Protein AF-A0A7V4T8D0-F1 (afdb_monomer_lite)

Secondary structure (DSSP, 8-state):
--HHHHHHHHHTT---SS----S---TTS-TTSHHHHHHHHHS-TT-----S-BTTTBTT--EEEEEETTEEEEEE--TT-

pLDDT: mean 82.43, std 11.73, range [53.03, 96.88]

Sequence (81 aa):
MTSRERLLAAMRFERVDRVPVAPFGLGRLDPTSEIARLLIGKTDPFICSGVPGDPFFGSNCPTEVFTEGDTTTIVRRTPAG

Radius of gyration: 16.68 Å; chains: 1; bounding box: 40×36×28 Å

Foldseek 3Di:
DDLVVQVVCVVVVHDDPDDRDQPDDPVPDDCPDPVVVCCVVPDDSVDDPDDCQDPPCGVNFDWDWDDDPPDIDIDTDDPVD

Structure (mmCIF, N/CA/C/O backbone):
data_AF-A0A7V4T8D0-F1
#
_entry.id   AF-A0A7V4T8D0-F1
#
loop_
_atom_site.group_PDB
_atom_site.id
_atom_site.type_symbol
_atom_site.label_atom_id
_atom_site.label_alt_id
_atom_site.label_comp_id
_atom_site.label_asym_id
_atom_site.label_entity_id
_atom_site.label_seq_id
_atom_site.pdbx_PDB_ins_code
_atom_site.Cartn_x
_atom_site.Cartn_y
_atom_site.Cartn_z
_atom_site.occupancy
_atom_site.B_iso_or_equiv
_atom_site.auth_seq_id
_atom_site.auth_comp_id
_atom_site.auth_asym_id
_atom_site.auth_atom_id
_atom_site.pdbx_PDB_model_num
ATOM 1 N N . MET A 1 1 ? -15.185 0.767 12.944 1.00 87.06 1 MET A N 1
ATOM 2 C CA . MET A 1 1 ? -13.839 0.199 12.711 1.00 87.06 1 MET A CA 1
ATOM 3 C C . MET A 1 1 ? -12.858 1.280 12.264 1.00 87.06 1 MET A C 1
ATOM 5 O O . MET A 1 1 ? -13.251 2.204 11.551 1.00 87.06 1 MET A O 1
ATOM 9 N N . THR A 1 2 ? -11.584 1.174 12.629 1.00 91.44 2 THR A N 1
ATOM 10 C CA . THR A 1 2 ? -10.481 1.956 12.037 1.00 91.44 2 THR A CA 1
ATOM 11 C C . THR A 1 2 ? -10.123 1.430 10.638 1.00 91.44 2 THR A C 1
ATOM 13 O O . THR A 1 2 ? -10.573 0.359 10.225 1.00 91.44 2 THR A O 1
ATOM 16 N N . SER A 1 3 ? -9.354 2.183 9.841 1.00 87.25 3 SER A N 1
ATOM 17 C CA . SER A 1 3 ? -8.894 1.708 8.519 1.00 87.25 3 SER A CA 1
ATOM 18 C C . SER A 1 3 ? -8.043 0.439 8.636 1.00 87.25 3 SER A C 1
ATOM 20 O O . SER A 1 3 ? -8.222 -0.499 7.861 1.00 87.25 3 SER A O 1
ATOM 22 N N . ARG A 1 4 ? -7.187 0.377 9.664 1.00 88.19 4 ARG A N 1
ATOM 23 C CA . ARG A 1 4 ? -6.352 -0.789 9.968 1.00 88.19 4 ARG A CA 1
ATOM 24 C C . ARG A 1 4 ? -7.184 -2.020 10.325 1.00 88.19 4 ARG A C 1
ATOM 26 O O . ARG A 1 4 ? -6.949 -3.089 9.771 1.00 88.19 4 ARG A O 1
ATOM 33 N N . GLU A 1 5 ? -8.177 -1.868 11.202 1.00 92.62 5 GLU A N 1
ATOM 34 C CA . GLU A 1 5 ? -9.091 -2.961 11.570 1.00 92.62 5 GLU A CA 1
ATOM 35 C C . GLU A 1 5 ? -9.807 -3.553 10.356 1.00 92.62 5 GLU A C 1
ATOM 37 O O . GLU A 1 5 ? -9.911 -4.772 10.254 1.00 92.62 5 GLU A O 1
ATOM 42 N N . ARG A 1 6 ? -10.254 -2.715 9.408 1.00 94.00 6 ARG A N 1
ATOM 43 C CA . ARG A 1 6 ? -10.912 -3.198 8.180 1.00 94.00 6 ARG A CA 1
ATOM 44 C C . ARG A 1 6 ? -9.995 -4.042 7.314 1.00 94.00 6 ARG A C 1
ATOM 46 O O . ARG A 1 6 ? -10.428 -5.086 6.844 1.00 94.00 6 ARG A O 1
ATOM 53 N N . LEU A 1 7 ? -8.757 -3.598 7.099 1.00 89.44 7 LEU A N 1
ATOM 54 C CA . LEU A 1 7 ? -7.787 -4.351 6.301 1.00 89.44 7 LEU A CA 1
ATOM 55 C C . LEU A 1 7 ? -7.505 -5.718 6.931 1.00 89.44 7 LEU A C 1
ATOM 57 O O . LEU A 1 7 ? -7.569 -6.731 6.244 1.00 89.44 7 LEU A O 1
ATOM 61 N N . LEU A 1 8 ? -7.275 -5.750 8.245 1.00 90.62 8 LEU A N 1
ATOM 62 C CA . LEU A 1 8 ? -7.021 -6.990 8.978 1.00 90.62 8 LEU A CA 1
ATOM 63 C C . LEU A 1 8 ? -8.217 -7.952 8.947 1.00 90.62 8 LEU A C 1
ATOM 65 O O . LEU A 1 8 ? -8.028 -9.145 8.728 1.00 90.62 8 LEU A O 1
ATOM 69 N N . ALA A 1 9 ? -9.433 -7.441 9.144 1.00 94.06 9 ALA A N 1
ATOM 70 C CA . ALA A 1 9 ? -10.655 -8.236 9.052 1.00 94.06 9 ALA A CA 1
ATOM 71 C C . ALA A 1 9 ? -10.850 -8.803 7.636 1.00 94.06 9 ALA A C 1
ATOM 73 O O . ALA A 1 9 ? -11.080 -9.999 7.473 1.00 94.06 9 ALA A O 1
ATOM 74 N N . ALA A 1 10 ? -10.663 -7.982 6.598 1.00 91.12 10 ALA A N 1
ATOM 75 C CA . ALA A 1 10 ? -10.794 -8.421 5.211 1.00 91.12 10 ALA A CA 1
ATOM 76 C C . ALA A 1 10 ? -9.761 -9.492 4.819 1.00 91.12 10 ALA A C 1
ATOM 78 O O . ALA A 1 10 ? -10.119 -10.459 4.153 1.00 91.12 10 ALA A O 1
ATOM 79 N N . MET A 1 11 ? -8.507 -9.374 5.276 1.00 86.94 11 MET A N 1
ATOM 80 C CA . MET A 1 11 ? -7.472 -10.403 5.066 1.00 86.94 11 MET A CA 1
ATOM 81 C C . MET A 1 11 ? -7.830 -11.751 5.703 1.00 86.94 11 MET A C 1
ATOM 83 O O . MET A 1 11 ? -7.402 -12.793 5.216 1.00 86.94 11 MET A O 1
ATOM 87 N N . ARG A 1 12 ? -8.610 -11.732 6.790 1.00 92.12 12 ARG A N 1
ATOM 88 C CA . ARG A 1 12 ? -9.126 -12.929 7.469 1.00 92.12 12 ARG A CA 1
ATOM 89 C C . ARG A 1 12 ? -10.499 -13.375 6.958 1.00 92.12 12 ARG A C 1
ATOM 91 O O . ARG A 1 12 ? -11.077 -14.291 7.530 1.00 92.12 12 ARG A O 1
ATOM 98 N N . PHE A 1 13 ? -11.012 -12.756 5.892 1.00 93.12 13 PHE A N 1
ATOM 99 C CA . PHE A 1 13 ? -12.349 -13.009 5.342 1.00 93.12 13 PHE A CA 1
ATOM 100 C C . PHE A 1 13 ? -13.497 -12.746 6.339 1.00 93.12 13 PHE A C 1
ATOM 102 O O . PHE A 1 13 ? -14.564 -13.352 6.260 1.00 93.12 13 PHE A O 1
ATOM 109 N N . GLU A 1 14 ? -13.296 -11.818 7.276 1.00 96.75 14 GLU A N 1
ATOM 110 C CA . GLU A 1 14 ? -14.303 -11.383 8.248 1.00 96.75 14 GLU A CA 1
ATOM 111 C C . GLU A 1 14 ? -15.205 -10.273 7.670 1.00 96.75 14 GLU A C 1
ATOM 113 O O . GLU A 1 14 ? -14.854 -9.571 6.716 1.00 96.75 14 GLU A O 1
ATOM 118 N N . ARG A 1 15 ? -16.386 -10.071 8.275 1.00 96.50 15 ARG A N 1
ATOM 119 C CA . ARG A 1 15 ? -17.315 -9.002 7.876 1.00 96.50 15 ARG A CA 1
ATOM 120 C C . ARG A 1 15 ? -16.740 -7.627 8.223 1.00 96.50 15 ARG A C 1
ATOM 122 O O . ARG A 1 15 ? -16.361 -7.375 9.363 1.00 96.50 15 ARG A O 1
ATOM 129 N N . VAL A 1 16 ? -16.771 -6.716 7.256 1.00 96.88 16 VAL A N 1
ATOM 130 C CA . VAL A 1 16 ? -16.365 -5.314 7.417 1.00 96.88 16 VAL A CA 1
ATOM 131 C C . VAL A 1 16 ? -17.568 -4.380 7.276 1.00 96.88 16 VAL A C 1
ATOM 133 O O . VAL A 1 16 ? -18.532 -4.692 6.578 1.00 96.88 16 VAL A O 1
ATOM 136 N N . ASP A 1 17 ? -17.519 -3.226 7.937 1.00 96.38 17 ASP A N 1
ATOM 137 C CA . ASP A 1 17 ? -18.553 -2.181 7.859 1.00 96.38 17 ASP A CA 1
ATOM 138 C C . ASP A 1 17 ? -18.556 -1.432 6.506 1.00 96.38 17 ASP A C 1
ATOM 140 O O . ASP A 1 17 ? -19.562 -0.825 6.146 1.00 96.38 17 ASP A O 1
ATOM 144 N N . ARG A 1 18 ? -17.453 -1.488 5.743 1.00 94.00 18 ARG A N 1
ATOM 145 C CA . ARG A 1 18 ? -17.318 -1.010 4.353 1.00 94.00 18 ARG A CA 1
ATOM 146 C C . ARG A 1 18 ? -16.081 -1.606 3.677 1.00 94.00 18 ARG A C 1
ATOM 148 O O . ARG A 1 18 ? -15.173 -2.074 4.364 1.00 94.00 18 ARG A O 1
ATOM 155 N N . VAL A 1 19 ? -16.014 -1.510 2.346 1.00 89.38 19 VAL A N 1
ATOM 156 C CA . VAL A 1 19 ? -14.851 -1.949 1.552 1.00 89.38 19 VAL A CA 1
ATOM 157 C C . VAL A 1 19 ? -13.569 -1.256 2.060 1.00 89.38 19 VAL A C 1
ATOM 159 O O . VAL A 1 19 ? -13.538 -0.022 2.123 1.00 89.38 19 VAL A O 1
ATOM 162 N N . PRO A 1 20 ? -12.526 -2.008 2.465 1.00 86.75 20 PRO A N 1
ATOM 163 C CA . PRO A 1 20 ? -11.258 -1.432 2.900 1.00 86.75 20 PRO A CA 1
ATOM 164 C C . PRO A 1 20 ? -10.512 -0.792 1.728 1.00 86.75 20 PRO A C 1
ATOM 166 O O . PRO A 1 20 ? -10.515 -1.309 0.615 1.00 86.75 20 PRO A O 1
ATOM 169 N N . VAL A 1 21 ? -9.817 0.307 2.010 1.00 82.00 21 VAL A N 1
ATOM 170 C CA . VAL A 1 21 ? -8.903 0.963 1.069 1.00 82.00 21 VAL A CA 1
ATOM 171 C C . VAL A 1 21 ? -7.502 0.874 1.660 1.00 82.00 21 VAL A C 1
ATOM 173 O O . VAL A 1 21 ? -7.284 1.310 2.792 1.00 82.00 21 VAL A O 1
ATOM 176 N N . ALA A 1 22 ? -6.574 0.270 0.920 1.00 77.94 22 ALA A N 1
ATOM 177 C CA . ALA A 1 22 ? -5.163 0.230 1.284 1.00 77.94 22 ALA A CA 1
ATOM 178 C C . ALA A 1 22 ? -4.457 1.521 0.827 1.00 77.94 22 ALA A C 1
ATOM 180 O O . ALA A 1 22 ? -4.847 2.092 -0.193 1.00 77.94 22 ALA A O 1
ATOM 181 N N . PRO A 1 23 ? -3.413 1.979 1.542 1.00 69.25 23 PRO A N 1
ATOM 182 C CA . PRO A 1 23 ? -2.614 3.130 1.112 1.00 69.25 23 PRO A CA 1
ATOM 183 C C . PRO A 1 23 ? -1.818 2.850 -0.174 1.00 69.25 23 PRO A C 1
ATOM 185 O O . PRO A 1 23 ? -1.435 3.783 -0.874 1.00 69.25 23 PRO A O 1
ATOM 188 N N . PHE A 1 24 ? -1.595 1.574 -0.497 1.00 79.56 24 PHE A N 1
ATOM 189 C CA . PHE A 1 24 ? -0.867 1.124 -1.679 1.00 79.56 24 PHE A CA 1
ATOM 190 C C . PHE A 1 24 ? -1.786 0.309 -2.590 1.00 79.56 24 PHE A C 1
ATOM 192 O O . PHE A 1 24 ? -2.556 -0.530 -2.123 1.00 79.56 24 PHE A O 1
ATOM 199 N N . GLY A 1 25 ? -1.692 0.557 -3.895 1.00 81.62 25 GLY A N 1
ATOM 200 C CA . GLY A 1 25 ? -2.360 -0.229 -4.930 1.00 81.62 25 GLY A CA 1
ATOM 201 C C . GLY A 1 25 ? -1.368 -1.059 -5.742 1.00 81.62 25 GLY A C 1
ATOM 202 O O . GLY A 1 25 ? -0.162 -1.012 -5.521 1.00 81.62 25 GLY A O 1
ATOM 203 N N . LEU A 1 26 ? -1.874 -1.777 -6.743 1.00 87.00 26 LEU A N 1
ATOM 204 C CA . LEU A 1 26 ? -1.059 -2.604 -7.642 1.00 87.00 26 LEU A CA 1
ATOM 205 C C . LEU A 1 26 ? -0.350 -1.802 -8.752 1.00 87.00 26 LEU A C 1
ATOM 207 O O . LEU A 1 26 ? 0.365 -2.369 -9.578 1.00 87.00 26 LEU A O 1
ATOM 211 N N . GLY A 1 27 ? -0.540 -0.480 -8.795 1.00 85.50 27 GLY A N 1
ATOM 212 C CA . GLY A 1 27 ? 0.005 0.376 -9.845 1.00 85.50 27 GLY A CA 1
ATOM 213 C C . GLY A 1 27 ? -0.516 -0.036 -11.223 1.00 85.50 27 GLY A C 1
ATOM 214 O O . GLY A 1 27 ? -1.709 0.068 -11.488 1.00 85.50 27 GLY A O 1
ATOM 215 N N . ARG A 1 28 ? 0.389 -0.494 -12.098 1.00 88.25 28 ARG A N 1
ATOM 216 C CA . ARG A 1 28 ? 0.069 -0.980 -13.455 1.00 88.25 28 ARG A CA 1
ATOM 217 C C . ARG A 1 28 ? -0.016 -2.507 -13.566 1.00 88.25 28 ARG A C 1
ATOM 219 O O . ARG A 1 28 ? -0.140 -3.014 -14.676 1.00 88.25 28 ARG A O 1
ATOM 226 N N . LEU A 1 29 ? 0.104 -3.242 -12.460 1.00 91.69 29 LEU A N 1
ATOM 227 C CA . LEU A 1 29 ? 0.002 -4.700 -12.496 1.00 91.69 29 LEU A CA 1
ATOM 228 C C . LEU A 1 29 ? -1.455 -5.129 -12.696 1.00 91.69 29 LEU A C 1
ATOM 230 O O . LEU A 1 29 ? -2.360 -4.582 -12.066 1.00 91.69 29 LEU A O 1
ATOM 234 N N . ASP A 1 30 ? -1.663 -6.144 -13.535 1.00 94.38 30 ASP A N 1
ATOM 235 C CA . ASP A 1 30 ? -2.948 -6.836 -13.650 1.00 94.38 30 ASP A CA 1
ATOM 236 C C . ASP A 1 30 ? -3.268 -7.532 -12.310 1.00 94.38 30 ASP A C 1
ATOM 238 O O . ASP A 1 30 ? -2.471 -8.373 -11.873 1.00 94.38 30 ASP A O 1
ATOM 242 N N . PRO A 1 31 ? -4.410 -7.232 -11.658 1.00 91.06 31 PRO A N 1
ATOM 243 C CA . PRO A 1 31 ? -4.802 -7.843 -10.387 1.00 91.06 31 PRO A CA 1
ATOM 244 C C . PRO A 1 31 ? -4.899 -9.371 -10.400 1.00 91.06 31 PRO A C 1
ATOM 246 O O . PRO A 1 31 ? -4.805 -9.993 -9.344 1.00 91.06 31 PRO A O 1
ATOM 249 N N . THR A 1 32 ? -5.092 -9.974 -11.573 1.00 95.06 32 THR A N 1
ATOM 250 C CA . THR A 1 32 ? -5.235 -11.427 -11.738 1.00 95.06 32 THR A CA 1
ATOM 251 C C . THR A 1 32 ? -3.915 -12.134 -12.050 1.00 95.06 32 THR A C 1
ATOM 253 O O . THR A 1 32 ? -3.851 -13.363 -12.041 1.00 95.06 32 THR A O 1
ATOM 256 N N . SER A 1 33 ? -2.843 -11.373 -12.289 1.00 96.50 33 SER A N 1
ATOM 257 C CA . SER A 1 33 ? -1.532 -11.920 -12.631 1.00 96.50 33 SER A CA 1
ATOM 258 C C . SER A 1 33 ? -0.827 -12.579 -11.442 1.00 96.50 33 SER A C 1
ATOM 260 O O . SER A 1 33 ? -0.997 -12.202 -10.278 1.00 96.50 33 SER A O 1
ATOM 262 N N . GLU A 1 34 ? 0.059 -13.532 -11.739 1.00 96.81 34 GLU A N 1
ATOM 263 C CA . GLU A 1 34 ? 0.894 -14.184 -10.724 1.00 96.81 34 GLU A CA 1
ATOM 264 C C . GLU A 1 34 ? 1.778 -13.181 -9.965 1.00 96.81 34 GLU A C 1
ATOM 266 O O . GLU A 1 34 ? 1.918 -13.282 -8.745 1.00 96.81 34 GLU A O 1
ATOM 271 N N . ILE A 1 35 ? 2.321 -12.173 -10.654 1.00 95.06 35 ILE A N 1
ATOM 272 C CA . ILE A 1 35 ? 3.164 -11.146 -10.031 1.00 95.06 35 ILE A CA 1
ATOM 273 C C . ILE A 1 35 ? 2.385 -10.290 -9.024 1.00 95.06 35 ILE A C 1
ATOM 275 O O . ILE A 1 35 ? 2.907 -9.999 -7.948 1.00 95.06 35 ILE A O 1
ATOM 279 N N . ALA A 1 36 ? 1.123 -9.947 -9.309 1.00 91.69 36 ALA A N 1
ATOM 280 C CA . ALA A 1 36 ? 0.266 -9.252 -8.351 1.00 91.69 36 ALA A CA 1
ATOM 281 C C . ALA A 1 36 ? 0.001 -10.122 -7.116 1.00 91.69 36 ALA A C 1
ATOM 283 O O . ALA A 1 36 ? 0.104 -9.647 -5.983 1.00 91.69 36 ALA A O 1
ATOM 284 N N . ARG A 1 37 ? -0.256 -11.422 -7.320 1.00 91.00 37 ARG A N 1
ATOM 285 C CA . ARG A 1 37 ? -0.439 -12.382 -6.222 1.00 91.00 37 ARG A CA 1
ATOM 286 C C . ARG A 1 37 ? 0.810 -12.493 -5.344 1.00 91.00 37 ARG A C 1
ATOM 288 O O . ARG A 1 37 ? 0.693 -12.525 -4.120 1.00 91.00 37 ARG A O 1
ATOM 295 N N . LEU A 1 38 ? 1.996 -12.536 -5.954 1.00 92.56 38 LEU A N 1
ATOM 296 C CA . LEU A 1 38 ? 3.273 -12.555 -5.239 1.00 92.56 38 LEU A CA 1
ATOM 297 C C . LEU A 1 38 ? 3.498 -11.261 -4.456 1.00 92.56 38 LEU A C 1
ATOM 299 O O . LEU A 1 38 ? 3.852 -11.339 -3.283 1.00 92.56 38 LEU A O 1
ATOM 303 N N . LEU A 1 39 ? 3.246 -10.095 -5.058 1.00 89.62 39 LEU A N 1
ATOM 304 C CA . LEU A 1 39 ? 3.381 -8.803 -4.383 1.00 89.62 39 LEU A CA 1
ATOM 305 C C . LEU A 1 39 ? 2.508 -8.751 -3.122 1.00 89.62 39 LEU A C 1
ATOM 307 O 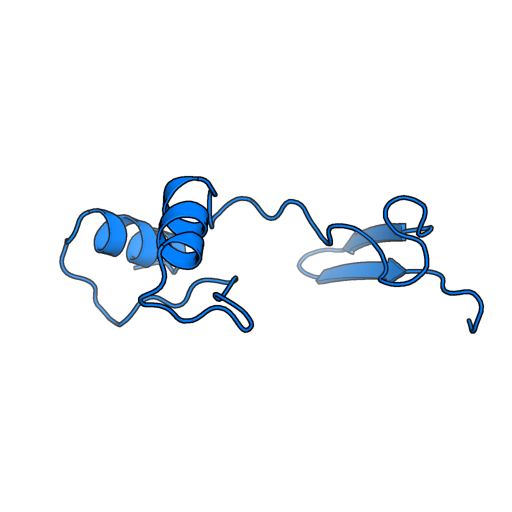O . LEU A 1 39 ? 3.016 -8.471 -2.038 1.00 89.62 39 LEU A O 1
ATOM 311 N N . ILE A 1 40 ? 1.224 -9.102 -3.240 1.00 87.00 40 ILE A N 1
ATOM 312 C CA . ILE A 1 40 ? 0.281 -9.112 -2.111 1.00 87.00 40 ILE A CA 1
ATOM 313 C C . ILE A 1 40 ? 0.724 -10.110 -1.033 1.00 87.00 40 ILE A C 1
ATOM 315 O O . ILE A 1 40 ? 0.676 -9.801 0.151 1.00 87.00 40 ILE A O 1
ATOM 319 N N . GLY A 1 41 ? 1.164 -11.309 -1.426 1.00 87.88 41 GLY A N 1
ATOM 320 C CA . GLY A 1 41 ? 1.529 -12.370 -0.483 1.00 87.88 41 GLY A CA 1
ATOM 321 C C . GLY A 1 41 ? 2.907 -12.220 0.169 1.00 87.88 41 GLY A C 1
ATOM 322 O O . GLY A 1 41 ? 3.210 -12.956 1.107 1.00 87.88 41 GLY A O 1
ATOM 323 N N . LYS A 1 42 ? 3.765 -11.328 -0.340 1.00 88.62 42 LYS A N 1
ATOM 324 C CA . LYS A 1 42 ? 5.150 -11.150 0.133 1.00 88.62 42 LYS A CA 1
ATOM 325 C C . LYS A 1 42 ? 5.420 -9.790 0.769 1.00 88.62 42 LYS A C 1
ATOM 327 O O . LYS A 1 42 ? 6.492 -9.621 1.342 1.00 88.62 42 LYS A O 1
ATOM 332 N N . THR A 1 43 ? 4.493 -8.841 0.672 1.00 86.25 43 THR A N 1
ATOM 333 C CA . THR A 1 43 ? 4.654 -7.498 1.243 1.00 86.25 43 THR A CA 1
ATOM 334 C C . 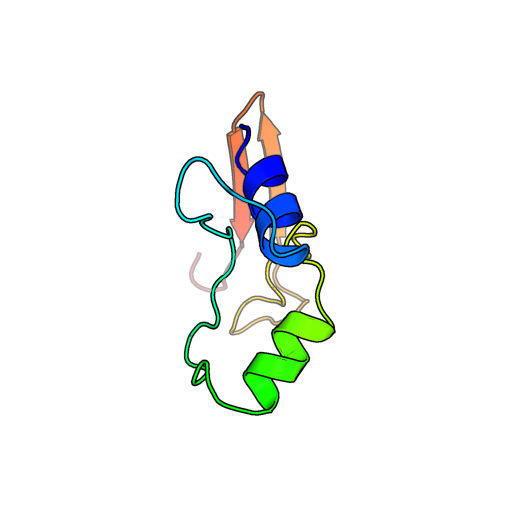THR A 1 43 ? 3.677 -7.257 2.388 1.00 86.25 43 THR A C 1
ATOM 336 O O . THR A 1 43 ? 2.585 -7.822 2.418 1.00 86.25 43 THR A O 1
ATOM 339 N N . ASP A 1 44 ? 4.084 -6.424 3.347 1.00 85.25 44 ASP A N 1
ATOM 340 C CA . ASP A 1 44 ? 3.215 -5.964 4.429 1.00 85.25 44 ASP A CA 1
ATOM 341 C C . ASP A 1 44 ? 2.620 -4.596 4.044 1.00 85.25 44 ASP A C 1
ATOM 343 O O . ASP A 1 44 ? 3.360 -3.611 3.972 1.00 85.25 44 ASP A O 1
ATOM 347 N N . PRO A 1 45 ? 1.299 -4.489 3.808 1.00 80.94 45 PRO A N 1
ATOM 348 C CA . PRO A 1 45 ? 0.673 -3.236 3.389 1.00 80.94 45 PRO A CA 1
ATOM 349 C C . PRO A 1 45 ? 0.581 -2.186 4.508 1.00 80.94 45 PRO A C 1
ATOM 351 O O . PRO A 1 45 ? 0.147 -1.063 4.246 1.00 80.94 45 PRO A O 1
ATOM 354 N N . PHE A 1 46 ? 0.954 -2.524 5.746 1.00 83.19 46 PHE A N 1
ATOM 355 C CA . PHE A 1 46 ? 1.049 -1.583 6.863 1.00 83.19 46 PHE A CA 1
ATOM 356 C C . PHE A 1 46 ? 2.439 -0.959 6.997 1.00 83.19 46 PHE A C 1
ATOM 358 O O . PHE A 1 46 ? 2.577 0.058 7.679 1.00 83.19 46 PHE A O 1
ATOM 365 N N . ILE A 1 47 ? 3.458 -1.534 6.354 1.00 80.56 47 ILE A N 1
ATOM 366 C CA . ILE A 1 47 ? 4.828 -1.029 6.402 1.00 80.56 47 ILE A CA 1
ATOM 367 C C . ILE A 1 47 ? 5.095 -0.223 5.134 1.00 80.56 47 ILE A C 1
ATOM 369 O O . ILE A 1 47 ? 5.278 -0.763 4.046 1.00 80.56 47 ILE A O 1
ATOM 373 N N . CYS A 1 48 ? 5.155 1.099 5.280 1.00 74.75 48 CYS A N 1
ATOM 374 C CA . CYS A 1 48 ? 5.679 1.958 4.229 1.00 74.75 48 CYS A CA 1
ATOM 375 C C . CYS A 1 48 ? 7.209 1.922 4.286 1.00 74.75 48 CYS A C 1
ATOM 377 O O . CYS A 1 48 ? 7.805 2.516 5.181 1.00 74.75 48 CYS A O 1
ATOM 379 N N . SER A 1 49 ? 7.856 1.269 3.320 1.00 69.00 49 SER A N 1
ATOM 380 C CA . SER A 1 49 ? 9.319 1.328 3.174 1.00 69.00 49 SER A CA 1
ATOM 381 C C . SER A 1 49 ? 9.816 2.657 2.584 1.00 69.00 49 SER A C 1
ATOM 383 O O . SER A 1 49 ? 11.005 2.805 2.322 1.00 69.00 49 SER A O 1
ATOM 385 N N . GLY A 1 50 ? 8.918 3.618 2.339 1.00 65.94 50 GLY A N 1
ATOM 386 C CA . GLY A 1 50 ? 9.218 4.851 1.619 1.00 65.94 50 GLY A CA 1
ATOM 387 C C . GLY A 1 50 ? 9.291 4.647 0.103 1.00 65.94 50 GLY A C 1
ATOM 388 O O . GLY A 1 50 ? 8.870 3.623 -0.435 1.00 65.94 50 GLY A O 1
ATOM 389 N N . VAL A 1 51 ? 9.801 5.656 -0.603 1.00 58.62 51 VAL A N 1
ATOM 390 C CA . VAL A 1 51 ? 10.006 5.573 -2.055 1.00 58.62 51 VAL A CA 1
ATOM 391 C C . VAL A 1 51 ? 11.247 4.714 -2.313 1.00 58.62 51 VAL A C 1
ATOM 393 O O . VAL A 1 51 ? 12.274 4.980 -1.693 1.00 58.62 51 VAL A O 1
ATOM 396 N N . PRO A 1 52 ? 11.205 3.732 -3.233 1.00 56.22 52 PRO A N 1
ATOM 397 C CA . PRO A 1 52 ? 12.356 2.871 -3.541 1.00 56.22 52 PRO A CA 1
ATOM 398 C C . PRO A 1 52 ? 13.553 3.620 -4.161 1.00 56.22 52 PRO A C 1
ATOM 400 O O . PRO A 1 52 ? 14.593 3.024 -4.425 1.00 56.22 52 PRO A O 1
ATOM 403 N N . GLY A 1 53 ? 13.416 4.922 -4.389 1.00 55.62 53 GLY A N 1
ATOM 404 C CA . GLY A 1 53 ? 14.413 5.788 -4.990 1.00 55.62 53 GLY A CA 1
ATOM 405 C C . GLY A 1 53 ? 13.766 6.784 -5.941 1.00 55.62 53 GLY A C 1
ATOM 406 O O . GLY A 1 53 ? 12.675 6.554 -6.465 1.00 55.62 53 GLY A O 1
ATOM 407 N N . ASP A 1 54 ? 14.438 7.905 -6.151 1.00 61.62 54 ASP A N 1
ATOM 408 C CA . ASP A 1 54 ? 14.100 8.820 -7.238 1.00 61.62 54 ASP A CA 1
ATOM 409 C C . ASP A 1 54 ? 14.304 8.107 -8.590 1.00 61.62 54 ASP A C 1
ATOM 411 O O . A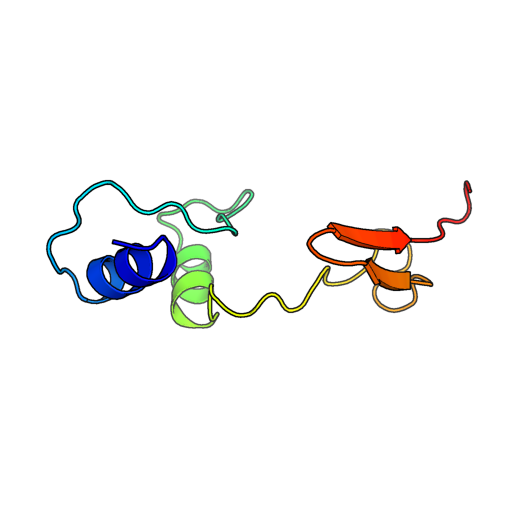SP A 1 5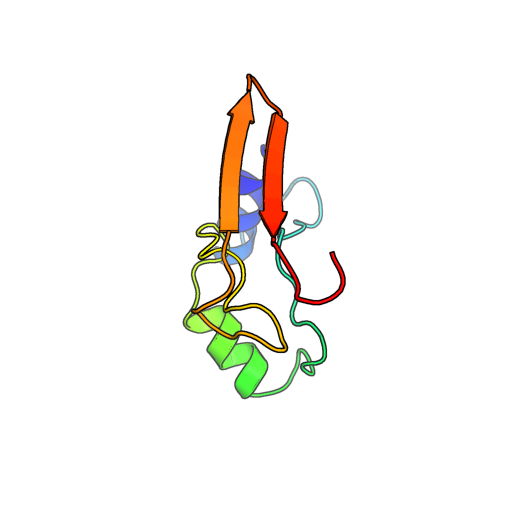4 ? 15.272 7.358 -8.733 1.00 61.62 54 ASP A O 1
ATOM 415 N N . PRO A 1 55 ? 13.427 8.295 -9.591 1.00 57.81 55 PRO A N 1
ATOM 416 C CA . PRO A 1 55 ? 13.548 7.613 -10.882 1.00 57.81 55 PRO A CA 1
ATOM 417 C C . PRO A 1 55 ? 14.845 7.936 -11.648 1.00 57.81 55 PRO A C 1
ATOM 419 O O . PRO A 1 55 ? 15.185 7.199 -12.570 1.00 57.81 55 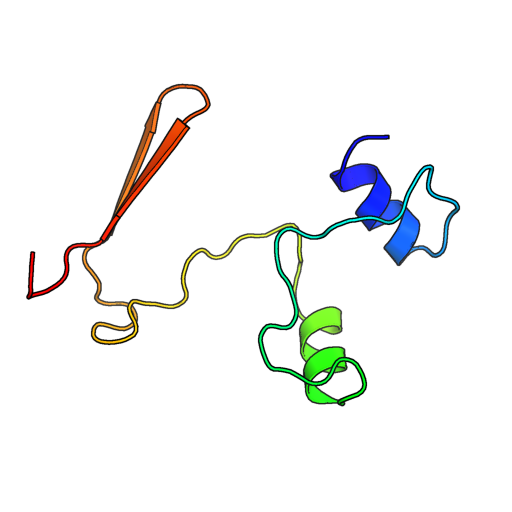PRO A O 1
ATOM 422 N N . PHE A 1 56 ? 15.572 8.994 -11.272 1.00 56.88 56 PHE A N 1
ATOM 423 C CA . PHE A 1 56 ? 16.861 9.383 -11.846 1.00 56.88 56 PHE A CA 1
ATOM 424 C C . PHE A 1 56 ? 18.048 9.108 -10.904 1.00 56.88 56 PHE A C 1
ATOM 426 O O . PHE A 1 56 ? 19.104 8.694 -11.377 1.00 56.88 56 PHE A O 1
ATOM 433 N N . PHE A 1 57 ? 17.895 9.290 -9.586 1.00 60.53 57 PHE A N 1
ATOM 434 C CA . PHE A 1 57 ? 18.973 9.103 -8.593 1.00 60.53 57 PHE A CA 1
ATOM 435 C C . PHE A 1 57 ? 18.961 7.752 -7.876 1.00 60.53 57 PHE A C 1
ATOM 437 O O . PHE A 1 57 ? 19.894 7.443 -7.131 1.00 60.53 57 PHE A O 1
ATOM 444 N N . GLY A 1 58 ? 17.923 6.939 -8.066 1.00 67.38 58 GLY A N 1
ATOM 445 C CA . GLY A 1 58 ? 17.726 5.711 -7.306 1.00 67.38 58 GLY A CA 1
ATOM 446 C C . GLY A 1 58 ? 17.790 5.979 -5.800 1.00 67.38 58 GLY A C 1
ATOM 447 O O . GLY A 1 58 ? 17.237 6.964 -5.301 1.00 67.38 58 GLY A O 1
ATOM 448 N N . SER A 1 59 ? 18.509 5.126 -5.072 1.00 64.75 59 SER A N 1
ATOM 449 C CA . SER A 1 59 ? 18.734 5.263 -3.627 1.00 64.75 59 SER A CA 1
ATOM 450 C C . SER A 1 59 ? 19.611 6.458 -3.229 1.00 64.75 59 SER A C 1
ATOM 452 O O . SER A 1 59 ? 19.679 6.778 -2.048 1.00 64.75 59 SER A O 1
ATOM 454 N N . ASN A 1 60 ? 20.280 7.121 -4.180 1.00 68.75 60 ASN A N 1
ATOM 455 C CA . ASN A 1 60 ? 21.174 8.251 -3.906 1.00 68.75 60 ASN A CA 1
ATOM 456 C C . ASN A 1 60 ? 20.459 9.609 -3.925 1.00 68.75 60 ASN A C 1
ATOM 458 O O . ASN A 1 60 ? 21.125 10.641 -3.882 1.00 68.75 60 ASN A O 1
ATOM 462 N N . CYS A 1 61 ? 19.126 9.638 -4.014 1.00 73.25 61 CYS A N 1
ATOM 463 C CA . CYS A 1 61 ? 18.376 10.890 -3.968 1.00 73.25 61 CYS A CA 1
ATOM 464 C C . CYS A 1 61 ? 18.519 11.549 -2.589 1.00 73.25 61 CYS A C 1
ATOM 466 O O . CYS A 1 61 ? 18.030 10.976 -1.605 1.00 73.25 61 CYS A O 1
ATOM 468 N N . PRO A 1 62 ? 19.130 12.746 -2.487 1.00 76.75 62 PRO A N 1
ATOM 469 C CA . PRO A 1 62 ? 19.199 13.466 -1.225 1.00 76.75 62 PRO A CA 1
ATOM 470 C C . PRO A 1 62 ? 17.775 13.765 -0.749 1.00 76.75 62 PRO A C 1
ATOM 472 O O . PRO A 1 62 ? 17.042 14.535 -1.377 1.00 76.75 62 PRO A O 1
ATOM 475 N N . THR A 1 63 ? 17.379 13.102 0.336 1.00 78.12 63 THR A N 1
ATOM 476 C CA . THR A 1 63 ? 16.022 13.161 0.880 1.00 78.12 63 THR A CA 1
ATOM 477 C C . THR A 1 63 ? 16.079 13.643 2.319 1.00 78.12 63 THR A C 1
ATOM 479 O O . THR A 1 63 ? 16.738 13.032 3.157 1.00 78.12 63 THR A O 1
ATOM 482 N N . GLU A 1 64 ? 15.361 14.722 2.607 1.00 84.69 64 GLU A N 1
ATOM 483 C CA . GLU A 1 64 ? 15.174 15.250 3.955 1.00 84.69 64 GLU A CA 1
ATOM 484 C C . GLU A 1 64 ? 13.726 14.987 4.374 1.00 84.69 64 GLU A C 1
ATOM 486 O O . GLU A 1 64 ? 12.786 15.312 3.644 1.00 84.69 64 GLU A O 1
ATOM 491 N N . VAL A 1 65 ? 13.539 14.364 5.537 1.00 83.50 65 VAL A N 1
ATOM 492 C CA . VAL A 1 65 ? 12.215 14.074 6.095 1.00 83.50 65 VAL A CA 1
ATOM 493 C C . VAL A 1 65 ? 12.104 14.762 7.441 1.00 83.50 65 VAL A C 1
ATOM 495 O O . VAL A 1 65 ? 12.921 14.524 8.328 1.00 83.50 65 VAL A O 1
ATOM 498 N N . PHE A 1 66 ? 11.078 15.588 7.602 1.00 90.94 66 PHE A N 1
ATOM 499 C CA . PHE A 1 66 ? 10.760 16.240 8.866 1.00 90.94 66 PHE A CA 1
ATOM 500 C C . PHE A 1 66 ? 9.269 16.098 9.159 1.00 90.94 66 PHE A C 1
ATOM 502 O O . PHE A 1 66 ? 8.429 16.109 8.258 1.00 90.94 66 PHE A O 1
ATOM 509 N N . THR A 1 67 ? 8.950 15.879 10.434 1.00 89.56 67 THR A N 1
ATOM 510 C CA . THR A 1 67 ? 7.577 15.710 10.918 1.00 89.56 67 THR A CA 1
ATOM 511 C C . THR A 1 67 ? 7.314 16.738 12.005 1.00 89.56 67 THR A C 1
ATOM 513 O O . THR A 1 67 ? 8.022 16.768 13.009 1.00 89.56 67 THR A O 1
ATOM 516 N N . GLU A 1 68 ? 6.296 17.565 11.796 1.00 91.19 68 GLU A N 1
ATOM 517 C CA . GLU A 1 68 ? 5.843 18.600 12.722 1.00 91.19 68 GLU A CA 1
ATOM 518 C C . GLU A 1 68 ? 4.365 18.346 13.038 1.00 91.19 68 GLU A C 1
ATOM 520 O O . GLU A 1 68 ? 3.494 18.506 12.183 1.00 91.19 68 GLU A O 1
ATOM 525 N N . GLY A 1 69 ? 4.077 17.898 14.263 1.00 91.25 69 GLY A N 1
ATOM 526 C CA . GLY A 1 69 ? 2.720 17.515 14.658 1.00 91.25 69 GLY A CA 1
ATOM 527 C C . GLY A 1 69 ? 2.183 16.340 13.833 1.00 91.25 69 GLY A C 1
ATOM 528 O O . GLY A 1 69 ? 2.733 15.241 13.883 1.00 91.25 69 GLY A O 1
ATOM 529 N N . ASP A 1 70 ? 1.097 16.574 13.098 1.00 86.94 70 ASP A N 1
ATOM 530 C CA . ASP A 1 70 ? 0.437 15.619 12.198 1.00 86.94 70 ASP A CA 1
ATOM 531 C C . ASP A 1 70 ? 0.888 15.744 10.732 1.00 86.94 70 ASP A C 1
ATOM 533 O O . ASP A 1 70 ? 0.406 15.013 9.863 1.00 86.94 70 ASP A O 1
ATOM 537 N N . THR A 1 71 ? 1.825 16.650 10.450 1.00 76.19 71 THR A N 1
ATOM 538 C CA . THR A 1 71 ? 2.305 16.929 9.099 1.00 76.19 71 THR A CA 1
ATOM 539 C C . THR A 1 71 ? 3.690 16.329 8.888 1.00 76.19 71 THR A C 1
ATOM 541 O O . THR A 1 71 ? 4.641 16.643 9.602 1.00 76.19 71 THR A O 1
ATOM 544 N N . THR A 1 72 ? 3.825 15.486 7.862 1.00 82.44 72 THR A N 1
ATOM 545 C CA . THR A 1 72 ? 5.119 14.973 7.393 1.00 82.44 72 THR A CA 1
ATOM 546 C C . THR A 1 72 ? 5.474 15.619 6.062 1.00 82.44 72 THR A C 1
ATOM 548 O O . THR A 1 72 ? 4.760 15.451 5.072 1.00 82.44 72 THR A O 1
ATOM 551 N N . THR A 1 73 ? 6.616 16.299 6.023 1.00 86.88 73 THR A N 1
ATOM 552 C CA . THR A 1 73 ? 7.176 16.880 4.802 1.00 86.88 73 THR A CA 1
ATOM 553 C C . THR A 1 73 ? 8.371 16.053 4.346 1.00 86.88 73 THR A C 1
ATOM 555 O O . THR A 1 73 ? 9.262 15.726 5.132 1.00 86.88 73 THR A O 1
ATOM 558 N N . ILE A 1 74 ? 8.385 15.708 3.058 1.00 82.31 74 ILE A N 1
ATOM 559 C CA . ILE A 1 74 ? 9.471 14.964 2.416 1.00 82.31 74 ILE A CA 1
ATOM 560 C C . ILE A 1 74 ? 10.032 15.841 1.299 1.00 82.31 74 ILE A C 1
ATOM 562 O O . ILE A 1 74 ? 9.372 16.034 0.277 1.00 82.31 74 ILE A O 1
ATOM 566 N N . VAL A 1 75 ? 11.246 16.355 1.482 1.00 84.44 75 VAL A N 1
ATOM 567 C CA . VAL A 1 75 ? 11.962 17.141 0.472 1.00 84.44 75 VAL A CA 1
ATOM 568 C C . VAL A 1 75 ? 12.910 16.215 -0.274 1.00 84.44 75 VAL A C 1
ATOM 570 O O . VAL A 1 75 ? 13.804 15.619 0.322 1.00 84.44 75 VAL A O 1
ATOM 573 N N . ARG A 1 76 ? 12.715 16.096 -1.588 1.00 77.00 76 ARG A N 1
ATOM 574 C CA . ARG A 1 76 ? 13.618 15.371 -2.490 1.00 77.00 76 ARG A CA 1
ATOM 575 C C . ARG A 1 76 ? 14.322 16.390 -3.366 1.00 77.00 76 ARG A C 1
ATOM 577 O O . ARG A 1 76 ? 13.653 17.091 -4.119 1.00 77.00 76 ARG A O 1
ATOM 584 N N . ARG A 1 77 ? 15.646 16.491 -3.256 1.00 75.38 77 ARG A N 1
ATOM 585 C CA . ARG A 1 77 ? 16.430 17.417 -4.083 1.00 75.38 77 ARG A CA 1
ATOM 586 C C . ARG A 1 77 ? 16.735 16.750 -5.416 1.00 75.38 77 ARG A C 1
ATOM 588 O O . ARG A 1 77 ? 17.424 15.731 -5.453 1.00 75.38 77 ARG A O 1
ATOM 595 N N . THR A 1 78 ? 16.223 17.326 -6.496 1.00 69.50 78 THR A N 1
ATOM 596 C CA . THR A 1 78 ? 16.513 16.871 -7.861 1.00 69.50 78 THR A CA 1
ATOM 597 C C . THR A 1 78 ? 17.509 17.831 -8.530 1.00 69.50 78 THR A C 1
ATOM 599 O O . THR A 1 78 ? 17.652 18.968 -8.082 1.00 69.50 78 THR A O 1
ATOM 602 N 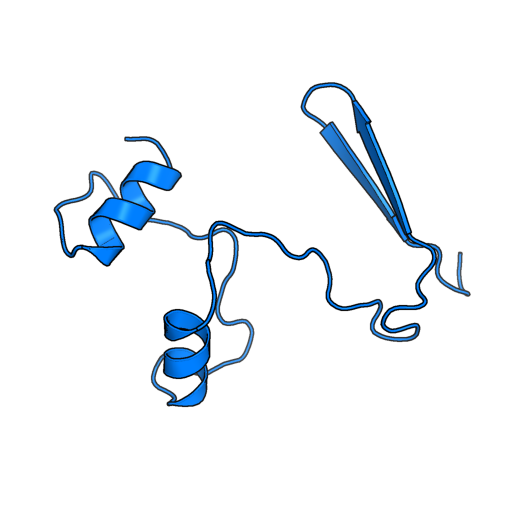N . PRO A 1 79 ? 18.216 17.439 -9.606 1.00 66.50 79 PRO A N 1
ATOM 603 C CA . PRO A 1 79 ? 19.169 18.318 -10.294 1.00 66.50 79 PRO A CA 1
ATOM 604 C C . PRO A 1 79 ? 18.542 19.565 -10.901 1.00 66.50 79 PRO A C 1
ATOM 606 O O . PRO A 1 79 ? 19.256 20.520 -11.185 1.00 66.50 79 PRO A O 1
ATOM 609 N N . ALA A 1 80 ? 17.231 19.542 -11.138 1.00 68.00 80 ALA A N 1
ATOM 610 C CA . ALA A 1 80 ? 16.499 20.670 -11.692 1.00 68.00 80 ALA A CA 1
ATOM 611 C C . ALA A 1 80 ? 16.090 21.709 -10.628 1.00 68.00 80 ALA A C 1
ATOM 613 O O . ALA A 1 80 ? 15.548 22.749 -11.001 1.00 68.00 80 ALA A O 1
ATOM 614 N N . GLY A 1 81 ? 16.382 21.455 -9.343 1.00 53.03 81 GLY A N 1
ATOM 615 C CA . GLY A 1 81 ? 15.825 22.199 -8.209 1.00 53.03 81 GLY A CA 1
ATOM 616 C C . GLY A 1 81 ? 14.676 21.439 -7.572 1.00 53.03 81 GLY A C 1
ATOM 617 O O . GLY A 1 81 ? 13.710 21.122 -8.297 1.00 53.03 81 GLY A O 1
#